Protein AF-A0A9E3PH48-F1 (afdb_monomer)

Structure (mmCIF, N/CA/C/O backbone):
data_AF-A0A9E3PH48-F1
#
_entry.id   AF-A0A9E3PH48-F1
#
loop_
_atom_site.group_PDB
_atom_site.id
_atom_site.type_symbol
_atom_site.label_atom_id
_atom_site.label_alt_id
_atom_site.label_comp_id
_atom_site.label_asym_id
_atom_site.label_entity_id
_atom_site.label_seq_id
_atom_site.pdbx_PDB_ins_code
_atom_site.Cartn_x
_atom_site.Cartn_y
_atom_site.Cartn_z
_atom_site.occupancy
_atom_site.B_iso_or_equiv
_atom_site.auth_seq_id
_atom_site.auth_comp_id
_atom_site.auth_asym_id
_atom_site.auth_atom_id
_atom_site.pdbx_PDB_model_num
ATOM 1 N N . MET A 1 1 ? -0.154 16.785 17.896 1.00 54.09 1 MET A N 1
ATOM 2 C CA . MET A 1 1 ? -1.283 17.399 17.158 1.00 54.09 1 MET A CA 1
ATOM 3 C C . MET A 1 1 ? -2.403 16.379 17.050 1.00 54.09 1 MET A C 1
ATOM 5 O O . MET A 1 1 ? -2.092 15.198 16.955 1.00 54.09 1 MET A O 1
ATOM 9 N N . ALA A 1 2 ? -3.663 16.812 17.093 1.00 78.12 2 ALA A N 1
ATOM 10 C CA . ALA A 1 2 ? -4.816 15.927 16.934 1.00 78.12 2 ALA A CA 1
ATOM 11 C C . ALA A 1 2 ? -5.242 15.865 15.459 1.00 78.12 2 ALA A C 1
ATOM 13 O O . ALA A 1 2 ? -5.341 16.900 14.800 1.00 78.12 2 ALA A O 1
ATOM 14 N N . LEU 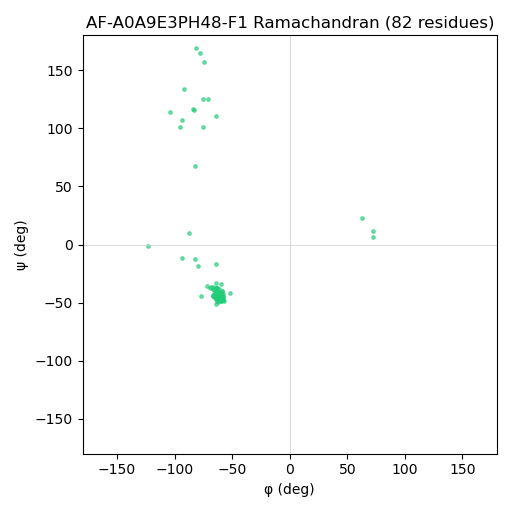A 1 3 ? -5.483 14.658 14.947 1.00 80.50 3 LEU A N 1
ATOM 15 C CA . LEU A 1 3 ? -6.106 14.451 13.642 1.00 80.50 3 LEU A CA 1
ATOM 16 C C . LEU A 1 3 ? -7.609 14.744 13.775 1.00 80.50 3 LEU A C 1
ATOM 18 O O . LEU A 1 3 ? -8.266 14.143 14.622 1.00 80.50 3 LEU A O 1
ATOM 22 N N . ASN A 1 4 ? -8.153 15.648 12.956 1.00 88.12 4 ASN A N 1
ATOM 23 C CA . ASN A 1 4 ? -9.595 15.903 12.904 1.00 88.12 4 ASN A CA 1
ATOM 24 C C . ASN A 1 4 ? -10.201 15.263 11.646 1.00 88.12 4 ASN A C 1
ATOM 26 O O . ASN A 1 4 ? -9.898 15.684 10.527 1.00 88.12 4 ASN A O 1
ATOM 30 N N . ILE A 1 5 ? -11.058 14.260 11.837 1.00 87.94 5 ILE A N 1
ATOM 31 C CA . ILE A 1 5 ? -11.784 13.578 10.764 1.00 87.94 5 ILE A CA 1
ATOM 32 C C . ILE A 1 5 ? -13.150 14.253 10.614 1.00 87.94 5 ILE A C 1
ATOM 34 O O . ILE A 1 5 ? -14.027 14.084 11.449 1.00 87.94 5 ILE A O 1
ATOM 38 N N . LYS A 1 6 ? -13.340 15.021 9.535 1.00 91.94 6 LYS A N 1
ATOM 39 C CA . LYS A 1 6 ? -14.601 15.749 9.287 1.00 91.94 6 LYS A CA 1
ATOM 40 C C . LYS A 1 6 ? -15.719 14.875 8.708 1.00 91.94 6 LYS A C 1
ATOM 42 O O . LYS A 1 6 ? -16.877 15.276 8.720 1.00 91.94 6 LYS A O 1
ATOM 47 N N . SER A 1 7 ? -15.370 13.716 8.153 1.00 96.31 7 SER A N 1
ATOM 48 C CA . SER A 1 7 ? -16.335 12.772 7.591 1.00 96.31 7 SER A CA 1
ATOM 49 C C . SER A 1 7 ? -16.904 11.886 8.695 1.00 96.31 7 SER A C 1
ATOM 51 O O . SER A 1 7 ? -16.173 11.092 9.288 1.00 96.31 7 SER A O 1
ATOM 53 N N . ALA A 1 8 ? -18.215 11.983 8.929 1.00 95.31 8 ALA A N 1
ATOM 54 C CA . ALA A 1 8 ? -18.913 11.160 9.917 1.00 95.31 8 ALA A CA 1
ATOM 55 C C . ALA A 1 8 ? -18.797 9.656 9.615 1.00 95.31 8 ALA A C 1
ATOM 57 O O . ALA A 1 8 ? -18.710 8.835 10.524 1.00 95.31 8 ALA A O 1
ATOM 58 N N . GLU A 1 9 ? -18.760 9.286 8.334 1.00 97.25 9 GLU A N 1
ATOM 59 C CA . GLU A 1 9 ? -18.555 7.900 7.917 1.00 97.25 9 GLU A CA 1
ATOM 60 C C . GLU A 1 9 ? -17.153 7.400 8.270 1.00 97.25 9 GLU A C 1
ATOM 62 O O . GLU A 1 9 ? -17.010 6.306 8.810 1.00 97.25 9 GLU A O 1
ATOM 67 N N . THR A 1 10 ? -16.123 8.208 8.015 1.00 95.69 10 THR A N 1
ATOM 68 C CA . THR A 1 10 ? -14.741 7.835 8.333 1.00 95.69 10 THR A CA 1
ATOM 69 C C . THR A 1 10 ? -14.532 7.731 9.842 1.00 95.69 10 THR A C 1
ATOM 71 O O . THR A 1 10 ? -13.851 6.819 10.304 1.00 95.69 10 THR A O 1
ATOM 74 N N . GLU A 1 11 ? -15.140 8.627 10.622 1.00 95.75 11 GLU A N 1
ATOM 75 C CA . GLU A 1 11 ? -15.095 8.545 12.081 1.00 95.75 11 GLU A CA 1
ATOM 76 C C . GLU A 1 11 ? -15.787 7.275 12.596 1.00 95.75 11 GLU A C 1
ATOM 78 O O . GLU A 1 11 ? -15.219 6.570 13.433 1.00 95.75 11 GLU A O 1
ATOM 83 N N . ARG A 1 12 ? -16.977 6.948 12.070 1.00 96.81 12 ARG A N 1
ATOM 84 C CA . ARG A 1 12 ? -17.688 5.706 12.403 1.00 96.81 12 ARG A CA 1
ATOM 85 C C . ARG A 1 12 ? -16.827 4.485 12.096 1.00 96.81 12 ARG A C 1
ATOM 87 O O . ARG A 1 12 ? -16.632 3.659 12.975 1.00 96.81 12 ARG A O 1
ATOM 94 N N . LEU A 1 13 ? -16.233 4.422 10.905 1.00 97.25 13 LEU A N 1
ATOM 95 C CA . LEU A 1 13 ? -15.366 3.312 10.514 1.00 97.25 13 LEU A CA 1
ATOM 96 C C . LEU A 1 13 ? -14.160 3.167 11.455 1.00 97.25 13 LEU A C 1
ATOM 98 O O . LEU A 1 13 ? -13.839 2.064 11.888 1.00 97.25 13 LEU A O 1
ATOM 102 N N . ALA A 1 14 ? -13.511 4.275 11.819 1.00 96.00 14 ALA A N 1
ATOM 103 C CA . ALA A 1 14 ? -12.384 4.246 12.747 1.00 96.00 14 ALA A CA 1
ATOM 104 C C . ALA A 1 14 ? -12.793 3.760 14.151 1.00 96.00 14 ALA A C 1
ATOM 106 O O . ALA A 1 14 ? -12.038 3.025 14.790 1.00 96.00 14 ALA A O 1
ATOM 107 N N . ARG A 1 15 ? -13.992 4.136 14.620 1.00 96.19 15 ARG A N 1
ATOM 108 C CA . ARG A 1 15 ? -14.572 3.642 15.881 1.00 96.19 15 ARG A CA 1
ATOM 109 C C . ARG A 1 15 ? -14.905 2.154 15.813 1.00 96.19 15 ARG A C 1
ATOM 111 O O . ARG A 1 15 ? -14.567 1.435 16.747 1.00 96.19 15 ARG A O 1
ATOM 118 N N . ASP A 1 16 ? -15.512 1.700 14.722 1.00 98.19 16 ASP A N 1
ATOM 119 C CA . ASP A 1 16 ? -15.892 0.298 14.533 1.00 98.19 16 ASP A CA 1
ATOM 120 C C . ASP A 1 16 ? -14.653 -0.604 14.510 1.00 98.19 16 ASP A C 1
ATOM 122 O O . ASP A 1 16 ? -14.603 -1.610 15.214 1.00 98.19 16 ASP A O 1
ATOM 126 N N . VAL A 1 17 ? -13.609 -0.209 13.773 1.00 97.50 17 VAL A N 1
ATOM 127 C CA . VAL A 1 17 ? -12.338 -0.948 13.743 1.00 97.50 17 VAL A CA 1
ATOM 128 C C . VAL A 1 17 ? -11.708 -0.996 15.133 1.00 97.50 17 VAL A C 1
ATOM 130 O O . VAL A 1 17 ? -11.335 -2.074 15.584 1.00 97.50 17 VAL A O 1
ATOM 133 N N . ALA A 1 18 ? -11.635 0.137 15.836 1.00 98.00 18 ALA A N 1
ATOM 134 C CA . ALA A 1 18 ? -11.105 0.189 17.198 1.00 98.00 18 ALA A CA 1
ATOM 135 C C . ALA A 1 18 ? -11.875 -0.733 18.162 1.00 98.00 18 ALA A C 1
ATOM 137 O O . ALA A 1 18 ? -11.264 -1.466 18.937 1.00 98.00 18 ALA A O 1
ATOM 138 N N . ALA A 1 19 ? -13.209 -0.751 18.080 1.00 98.12 19 ALA A N 1
ATOM 139 C CA . ALA A 1 19 ? -14.046 -1.631 18.891 1.00 98.12 19 ALA A CA 1
ATOM 14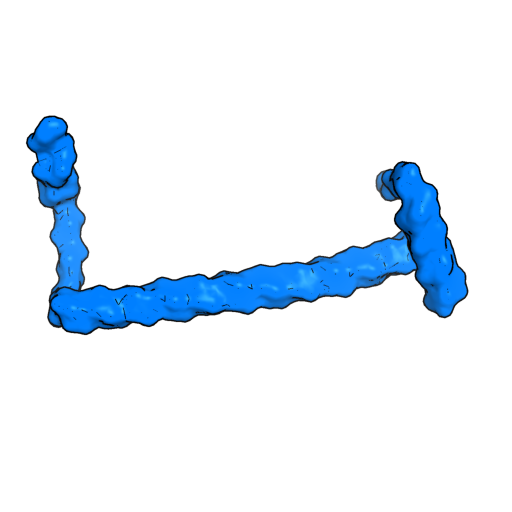0 C C . ALA A 1 19 ? -13.810 -3.119 18.581 1.00 98.12 19 ALA A C 1
ATOM 142 O O . ALA A 1 19 ? -13.767 -3.934 19.499 1.00 98.12 19 ALA A O 1
ATOM 143 N N . LEU A 1 20 ? -13.629 -3.470 17.304 1.00 98.25 20 LEU A N 1
ATOM 144 C CA . LEU A 1 20 ? -13.380 -4.847 16.873 1.00 98.25 20 LEU A CA 1
ATOM 145 C C . LEU A 1 20 ? -11.982 -5.350 17.254 1.00 98.25 20 LEU A C 1
ATOM 147 O O . LEU A 1 20 ? 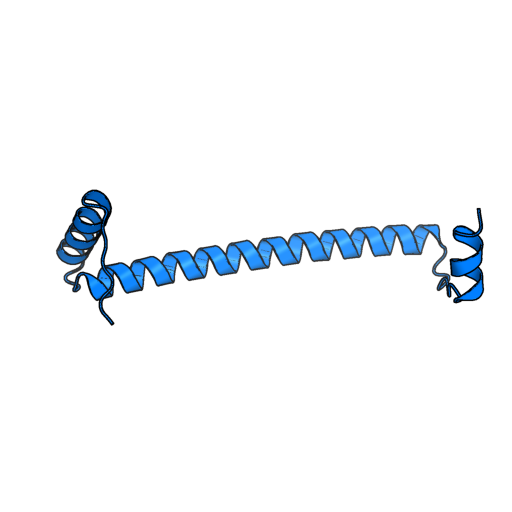-11.830 -6.527 17.573 1.00 98.25 20 LEU A O 1
ATOM 151 N N . THR A 1 21 ? -10.962 -4.490 17.217 1.00 96.50 21 THR A N 1
ATOM 152 C CA . THR A 1 21 ? -9.574 -4.884 17.511 1.00 96.50 21 THR A CA 1
ATOM 153 C C . THR A 1 21 ? -9.173 -4.673 18.969 1.00 96.50 21 THR A C 1
ATOM 155 O O . THR A 1 21 ? -8.117 -5.150 19.381 1.00 96.50 21 THR A O 1
ATOM 158 N N . GLY A 1 22 ? -9.989 -3.962 19.753 1.00 98.00 22 GLY A N 1
ATOM 159 C CA . GLY A 1 22 ? -9.642 -3.529 21.107 1.00 98.00 22 GLY A CA 1
ATOM 160 C C . GLY A 1 22 ? -8.595 -2.409 21.148 1.00 98.00 22 GLY A C 1
ATOM 161 O O . GLY A 1 22 ? -8.053 -2.116 22.212 1.00 98.00 22 GLY A O 1
ATOM 162 N N . ASP A 1 23 ? -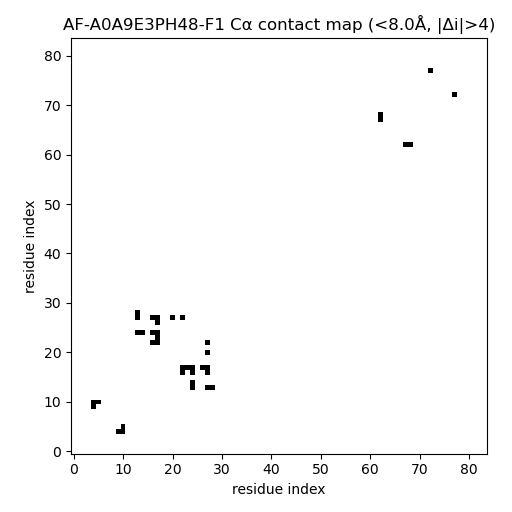8.292 -1.786 20.007 1.00 97.25 23 ASP A N 1
ATOM 163 C CA . ASP A 1 23 ? -7.365 -0.661 19.924 1.00 97.25 23 ASP A CA 1
ATOM 164 C C . ASP A 1 23 ? -8.038 0.669 20.297 1.00 97.25 23 ASP A C 1
ATOM 166 O O . ASP A 1 23 ? -9.259 0.806 20.363 1.00 97.25 23 ASP A O 1
ATOM 170 N N . THR A 1 24 ? -7.226 1.714 20.473 1.00 96.62 24 THR A N 1
ATOM 171 C CA . THR A 1 24 ? -7.741 3.090 20.419 1.00 96.62 24 THR A CA 1
ATOM 172 C C . THR A 1 24 ? -8.035 3.486 18.970 1.00 96.62 24 THR A C 1
ATOM 174 O O . THR A 1 24 ? -7.412 2.969 18.044 1.00 96.62 24 THR A O 1
ATOM 177 N N . ILE A 1 25 ? -8.917 4.469 18.756 1.00 94.88 25 ILE A N 1
ATOM 178 C CA . ILE A 1 25 ? -9.192 5.031 17.416 1.00 94.88 25 ILE A CA 1
ATOM 179 C C . ILE A 1 25 ? -7.889 5.452 16.719 1.00 94.88 25 ILE A C 1
ATOM 181 O O . ILE A 1 25 ? -7.697 5.191 15.535 1.00 94.88 25 ILE A O 1
ATOM 185 N N . THR A 1 26 ? -6.966 6.066 17.463 1.00 94.88 26 THR A N 1
ATOM 186 C CA . THR A 1 26 ? -5.664 6.487 16.938 1.00 94.88 26 THR A CA 1
ATOM 187 C C . THR A 1 26 ? -4.836 5.302 16.450 1.00 94.88 26 THR A C 1
ATOM 189 O O . THR A 1 26 ? -4.286 5.364 15.352 1.00 94.88 26 THR A O 1
ATOM 192 N N . GLU A 1 27 ? -4.758 4.219 17.227 1.00 96.25 27 GLU A N 1
ATOM 193 C CA . GLU A 1 27 ? -4.002 3.028 16.825 1.00 96.25 27 GLU A CA 1
ATOM 194 C C . GLU A 1 27 ? -4.668 2.287 15.662 1.00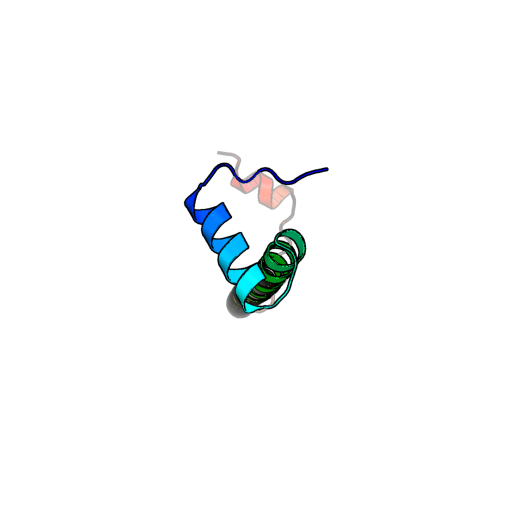 96.25 27 GLU A C 1
ATOM 196 O O . GLU A 1 27 ? -3.967 1.865 14.743 1.00 96.25 27 GLU A O 1
ATOM 201 N N . ALA A 1 28 ? -6.001 2.212 15.631 1.00 96.44 28 ALA A N 1
ATOM 202 C CA . ALA A 1 28 ? -6.740 1.662 14.496 1.00 96.44 28 ALA A CA 1
ATOM 203 C C . ALA A 1 28 ? -6.423 2.426 13.196 1.00 96.44 28 ALA A C 1
ATOM 205 O O . ALA A 1 28 ? -6.065 1.821 12.183 1.00 96.44 28 ALA A O 1
ATOM 206 N N . VAL A 1 29 ? -6.465 3.764 13.240 1.00 95.38 29 VAL A N 1
ATOM 207 C CA . VAL A 1 29 ? -6.111 4.618 12.095 1.00 95.38 29 VAL A CA 1
ATOM 208 C C . VAL A 1 29 ? -4.640 4.448 11.717 1.00 95.38 29 VAL A C 1
ATOM 210 O O . VAL A 1 29 ? -4.325 4.279 10.540 1.00 95.38 29 VAL A O 1
ATOM 213 N N . ARG A 1 30 ? -3.725 4.453 12.693 1.00 95.88 30 ARG A N 1
ATOM 214 C CA . ARG A 1 30 ? -2.285 4.292 12.450 1.00 95.88 30 ARG A CA 1
ATOM 215 C C . ARG A 1 30 ? -1.972 2.963 11.762 1.00 95.88 30 ARG A C 1
ATOM 217 O O . ARG A 1 30 ? -1.247 2.962 10.770 1.00 95.88 30 ARG A O 1
ATOM 224 N N . LYS A 1 31 ? -2.516 1.849 12.260 1.00 96.75 31 LYS A N 1
ATOM 225 C CA . LYS A 1 31 ? -2.322 0.518 11.665 1.00 96.75 31 LYS A CA 1
ATOM 226 C C . LYS A 1 31 ? -2.901 0.451 10.251 1.00 96.75 31 LYS A C 1
ATOM 228 O O . LYS A 1 31 ? -2.212 -0.012 9.350 1.00 96.75 31 LYS A O 1
ATOM 233 N N . GLY A 1 32 ? -4.107 0.984 10.034 1.00 96.31 32 GLY A N 1
ATOM 234 C CA . GLY A 1 32 ? -4.711 1.049 8.699 1.00 96.31 32 GLY A CA 1
ATOM 235 C C . GLY A 1 32 ? -3.865 1.841 7.694 1.00 96.31 32 GLY A C 1
ATOM 236 O O . GLY A 1 32 ? -3.648 1.388 6.573 1.00 96.31 32 GLY A O 1
ATOM 237 N N . LEU A 1 33 ? -3.314 2.987 8.108 1.00 96.69 33 LEU A N 1
ATOM 238 C CA . LEU A 1 33 ? -2.421 3.787 7.263 1.00 96.69 33 LEU A CA 1
ATOM 239 C C . LEU A 1 33 ? -1.095 3.079 6.965 1.00 96.69 33 LEU A C 1
ATOM 241 O O . LEU A 1 33 ? -0.584 3.216 5.857 1.00 96.69 33 LEU A O 1
ATOM 245 N N . LEU A 1 34 ? -0.540 2.329 7.922 1.00 97.94 34 LEU A N 1
ATOM 246 C CA . LEU A 1 34 ? 0.679 1.544 7.701 1.00 97.94 34 LEU A CA 1
ATOM 247 C C . LEU A 1 34 ? 0.464 0.453 6.648 1.00 97.94 34 LEU A C 1
ATOM 249 O O . LEU A 1 34 ? 1.286 0.333 5.744 1.00 97.94 34 LEU A O 1
ATOM 253 N N . LEU A 1 35 ? -0.658 -0.271 6.716 1.00 97.38 35 LEU A N 1
ATOM 254 C CA . LEU A 1 35 ? -1.006 -1.296 5.726 1.00 97.38 35 LEU A CA 1
ATOM 255 C C . LEU A 1 35 ? -1.124 -0.699 4.316 1.00 97.38 35 LEU A C 1
ATOM 257 O O . LEU A 1 35 ? -0.501 -1.188 3.377 1.00 97.38 35 LEU A O 1
ATOM 261 N N . LEU A 1 36 ? -1.854 0.414 4.181 1.00 97.62 36 LEU A N 1
ATOM 262 C CA . LEU A 1 36 ? -2.000 1.112 2.898 1.00 97.62 36 LEU A CA 1
ATOM 263 C C . LEU A 1 36 ? -0.670 1.677 2.382 1.00 97.62 36 LEU A C 1
ATOM 265 O O . LEU A 1 36 ? -0.420 1.681 1.179 1.00 97.62 36 LEU A O 1
ATOM 269 N N . GLN A 1 37 ? 0.188 2.175 3.276 1.00 98.06 37 GLN A N 1
ATOM 270 C CA . GLN A 1 37 ? 1.504 2.689 2.905 1.00 98.06 37 GLN A CA 1
ATOM 271 C C . GLN A 1 37 ? 2.406 1.579 2.358 1.00 98.06 37 GLN A C 1
ATOM 273 O O . GLN A 1 37 ? 3.117 1.810 1.378 1.00 98.06 37 GLN A O 1
ATOM 278 N N . GLU A 1 38 ? 2.398 0.408 2.991 1.00 97.69 38 GLU A N 1
ATOM 279 C CA . GLU A 1 38 ? 3.171 -0.750 2.549 1.00 97.69 38 GLU A CA 1
ATOM 280 C C . GLU A 1 38 ? 2.713 -1.214 1.162 1.00 97.69 38 GLU A C 1
ATOM 282 O O . GLU A 1 38 ? 3.530 -1.295 0.244 1.00 97.69 38 GLU A O 1
ATOM 287 N N . GLU A 1 39 ? 1.402 -1.381 0.968 1.00 97.69 39 GLU A N 1
ATOM 288 C CA . GLU A 1 39 ? 0.820 -1.747 -0.326 1.00 97.69 39 GLU A CA 1
ATOM 289 C C . GLU A 1 39 ? 1.172 -0.726 -1.421 1.00 97.69 39 GLU A C 1
ATOM 291 O O . GLU A 1 39 ? 1.648 -1.089 -2.503 1.00 97.69 39 GLU A O 1
ATOM 296 N N . ALA A 1 40 ? 1.017 0.569 -1.128 1.00 97.88 40 ALA A N 1
ATOM 297 C CA . ALA A 1 40 ? 1.339 1.638 -2.066 1.00 97.88 40 ALA A CA 1
ATOM 298 C C . ALA A 1 40 ? 2.835 1.678 -2.419 1.00 97.88 40 ALA A C 1
ATOM 300 O O . ALA A 1 40 ? 3.192 1.943 -3.573 1.00 97.88 40 ALA A O 1
ATOM 301 N N . ARG A 1 41 ? 3.724 1.409 -1.452 1.00 97.38 41 ARG A N 1
ATOM 302 C CA . ARG A 1 41 ? 5.169 1.324 -1.697 1.00 97.38 41 ARG A CA 1
ATOM 303 C C . ARG A 1 41 ? 5.486 0.160 -2.632 1.00 97.38 41 ARG A C 1
ATOM 305 O O . ARG A 1 41 ? 6.140 0.389 -3.648 1.00 97.38 41 ARG A O 1
ATOM 312 N N . SER A 1 42 ? 4.986 -1.040 -2.343 1.00 96.81 42 SER A N 1
ATOM 313 C CA . SER A 1 42 ? 5.233 -2.220 -3.180 1.00 96.81 42 SER A CA 1
ATOM 314 C C . SER A 1 42 ? 4.688 -2.045 -4.599 1.00 96.81 42 SER A C 1
ATOM 316 O O . SER A 1 42 ? 5.375 -2.363 -5.571 1.00 96.81 42 SER A O 1
ATOM 318 N N . ALA A 1 43 ? 3.489 -1.473 -4.749 1.00 97.06 43 ALA A N 1
ATOM 319 C CA . ALA A 1 43 ? 2.912 -1.184 -6.061 1.00 97.06 43 ALA A CA 1
ATOM 320 C C . ALA A 1 43 ? 3.777 -0.202 -6.8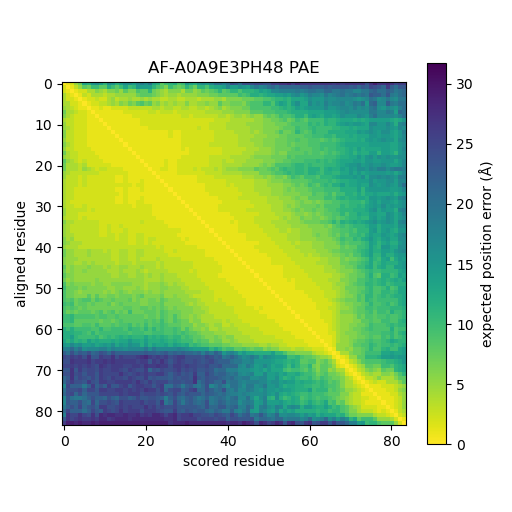69 1.00 97.06 43 ALA A C 1
ATOM 322 O O . ALA A 1 43 ? 4.019 -0.413 -8.062 1.00 97.06 43 ALA A O 1
ATOM 323 N N . ARG A 1 44 ? 4.286 0.848 -6.212 1.00 96.56 44 ARG A N 1
ATOM 324 C CA . ARG A 1 44 ? 5.160 1.845 -6.838 1.00 96.56 44 ARG A CA 1
ATOM 325 C C . ARG A 1 44 ? 6.507 1.254 -7.249 1.00 96.56 44 ARG A C 1
ATOM 327 O O . ARG A 1 44 ? 6.979 1.541 -8.346 1.00 96.56 44 ARG A O 1
ATOM 334 N N . GLU A 1 45 ? 7.123 0.435 -6.403 1.00 97.25 45 GLU A N 1
ATOM 335 C CA . GLU A 1 45 ? 8.385 -0.251 -6.713 1.00 97.25 45 GLU A CA 1
ATOM 336 C C . GLU A 1 45 ? 8.226 -1.203 -7.903 1.00 97.25 45 GLU A C 1
ATOM 338 O O . GLU A 1 45 ? 9.027 -1.159 -8.837 1.00 97.25 45 GLU A O 1
ATOM 343 N N . ALA A 1 46 ? 7.141 -1.982 -7.941 1.00 97.38 46 ALA A N 1
ATOM 344 C CA . ALA A 1 46 ? 6.831 -2.849 -9.074 1.00 97.38 46 ALA A CA 1
ATOM 345 C C . ALA A 1 46 ? 6.619 -2.057 -10.376 1.00 97.38 46 ALA A C 1
ATOM 347 O O . ALA A 1 46 ? 7.035 -2.487 -11.452 1.00 97.38 46 ALA A O 1
ATOM 348 N N . GLU A 1 47 ? 5.983 -0.885 -10.309 1.00 97.75 47 GLU A N 1
ATOM 349 C CA . GLU A 1 47 ? 5.833 -0.010 -11.471 1.00 97.75 47 GLU A CA 1
ATOM 350 C C . GLU A 1 47 ? 7.177 0.536 -11.966 1.00 97.75 47 GLU A C 1
ATOM 352 O O . GLU A 1 47 ? 7.429 0.529 -13.174 1.00 97.75 47 GLU A O 1
ATOM 357 N N . ILE A 1 48 ? 8.042 0.978 -11.049 1.00 97.44 48 ILE A N 1
ATOM 358 C CA . ILE A 1 48 ? 9.395 1.438 -11.377 1.00 97.44 48 ILE A CA 1
ATOM 359 C C . ILE A 1 48 ? 10.172 0.313 -12.056 1.00 97.44 48 ILE A C 1
ATOM 361 O O . ILE A 1 48 ? 10.741 0.539 -13.123 1.00 97.44 48 ILE A O 1
ATOM 365 N N . GLU A 1 49 ? 10.142 -0.898 -11.502 1.00 97.75 49 GLU A N 1
ATOM 366 C CA . GLU A 1 49 ? 10.861 -2.035 -12.076 1.00 97.75 49 GLU A CA 1
ATOM 367 C C . GLU A 1 49 ? 10.353 -2.375 -13.483 1.00 97.75 49 GLU A C 1
ATOM 369 O O . GLU A 1 49 ? 11.151 -2.540 -14.407 1.00 97.75 49 GLU A O 1
ATOM 374 N N . ARG A 1 50 ? 9.029 -2.361 -13.700 1.00 97.56 50 ARG A N 1
ATOM 375 C CA . ARG A 1 50 ? 8.441 -2.533 -15.041 1.00 97.56 50 ARG A CA 1
ATOM 376 C C . ARG A 1 50 ? 8.938 -1.480 -16.032 1.00 97.56 50 ARG A C 1
ATOM 378 O O . ARG A 1 50 ? 9.296 -1.821 -17.160 1.00 97.56 50 ARG A O 1
ATOM 385 N N . LYS A 1 51 ? 8.977 -0.205 -15.631 1.00 97.19 51 LYS A N 1
ATOM 386 C CA . LYS A 1 51 ? 9.469 0.888 -16.490 1.00 97.19 51 LYS A CA 1
ATOM 387 C C . LYS A 1 51 ? 10.958 0.741 -16.786 1.00 97.19 51 LYS A C 1
ATOM 389 O O . LYS A 1 51 ? 11.367 0.913 -17.932 1.00 97.19 51 LYS A O 1
ATOM 394 N N . MET A 1 52 ? 11.757 0.393 -15.782 1.00 97.62 52 MET A N 1
ATOM 395 C CA . MET A 1 52 ? 13.190 0.164 -15.948 1.00 97.62 52 MET A CA 1
ATOM 396 C C . MET A 1 52 ? 13.468 -1.015 -16.878 1.00 97.62 52 MET A C 1
ATOM 398 O O . MET A 1 52 ? 14.347 -0.908 -17.732 1.00 97.62 52 MET A O 1
ATOM 402 N N . GLN A 1 53 ? 12.690 -2.095 -16.785 1.00 97.12 53 GLN A N 1
ATOM 403 C CA . GLN A 1 53 ? 12.798 -3.207 -17.722 1.00 97.12 53 GLN A CA 1
ATOM 404 C C . GLN A 1 53 ? 12.467 -2.774 -19.153 1.00 97.12 53 GLN A C 1
ATOM 406 O O . GLN A 1 53 ? 13.259 -3.022 -20.057 1.00 97.12 53 GLN A O 1
ATOM 411 N N . ALA A 1 54 ? 11.375 -2.032 -19.354 1.00 96.50 54 ALA A N 1
ATOM 412 C CA . ALA A 1 54 ? 11.027 -1.508 -20.673 1.00 96.50 54 ALA A CA 1
ATOM 413 C C . ALA A 1 54 ? 12.129 -0.598 -21.252 1.00 96.50 54 ALA A C 1
ATOM 415 O O . ALA A 1 54 ? 12.452 -0.685 -22.438 1.00 96.50 54 ALA A O 1
ATOM 416 N N . ILE A 1 55 ? 12.752 0.246 -20.420 1.00 96.12 55 ILE A N 1
ATOM 417 C CA . ILE A 1 55 ? 13.893 1.080 -20.826 1.00 96.12 55 ILE A CA 1
ATOM 418 C C . ILE A 1 55 ? 15.076 0.207 -21.250 1.00 96.12 55 ILE A C 1
ATOM 420 O O . ILE A 1 55 ? 15.666 0.464 -22.301 1.00 96.12 55 ILE A O 1
ATOM 424 N N . ARG A 1 56 ? 15.419 -0.828 -20.472 1.00 95.31 56 ARG A N 1
ATOM 425 C CA . ARG A 1 56 ? 16.505 -1.763 -20.809 1.00 95.31 56 ARG A CA 1
ATOM 426 C C . ARG A 1 56 ? 16.251 -2.456 -22.148 1.00 95.31 56 ARG A C 1
ATOM 428 O O . ARG A 1 56 ? 17.150 -2.472 -22.990 1.00 95.31 56 ARG A O 1
ATOM 435 N N . ASP A 1 57 ? 15.029 -2.921 -22.391 1.00 95.88 57 ASP A N 1
ATOM 436 C CA . ASP A 1 57 ? 14.650 -3.580 -23.646 1.00 95.88 57 ASP A CA 1
ATOM 437 C C . ASP A 1 57 ? 14.753 -2.621 -24.845 1.00 95.88 57 ASP A C 1
ATOM 439 O O . ASP A 1 57 ? 15.243 -2.984 -25.920 1.00 95.88 57 ASP A O 1
ATOM 443 N N . ILE A 1 58 ? 14.326 -1.364 -24.670 1.00 94.25 58 ILE A N 1
ATOM 444 C CA . ILE A 1 58 ? 14.471 -0.314 -25.689 1.00 94.25 58 ILE A CA 1
ATOM 445 C C . ILE A 1 58 ? 15.952 -0.049 -25.967 1.00 94.25 58 ILE A C 1
ATOM 447 O O . ILE A 1 58 ? 16.360 -0.040 -27.129 1.00 94.25 58 ILE A O 1
ATOM 451 N N . GLN A 1 59 ? 16.765 0.130 -24.925 1.00 90.56 59 GLN A N 1
ATOM 452 C CA . GLN A 1 59 ? 18.201 0.367 -25.064 1.00 90.56 59 GLN A CA 1
ATOM 453 C C . GLN A 1 59 ? 18.900 -0.792 -25.778 1.00 90.56 59 GLN A C 1
ATOM 455 O O . GLN A 1 59 ? 19.758 -0.560 -26.628 1.00 90.56 59 GLN A O 1
ATOM 460 N N . GLU A 1 60 ? 18.529 -2.038 -25.478 1.00 91.25 60 GLU A N 1
ATOM 461 C CA . GLU A 1 60 ? 19.078 -3.211 -26.154 1.00 91.25 60 GLU A CA 1
ATOM 462 C C . GLU A 1 60 ? 18.702 -3.242 -27.639 1.00 91.25 60 GLU A C 1
ATOM 464 O O . GLU A 1 60 ? 19.571 -3.434 -28.495 1.00 91.25 60 GLU A O 1
ATOM 469 N N . ARG A 1 61 ? 17.428 -2.992 -27.967 1.00 90.62 61 ARG A N 1
ATOM 470 C CA . ARG A 1 61 ? 16.957 -2.908 -29.358 1.00 90.62 61 ARG A CA 1
ATOM 471 C C . ARG A 1 61 ? 17.677 -1.811 -30.137 1.00 90.62 61 ARG A C 1
ATOM 473 O O . ARG A 1 61 ? 18.081 -2.042 -31.275 1.00 90.62 61 ARG A O 1
ATOM 480 N N . VAL A 1 62 ? 17.845 -0.635 -29.536 1.00 89.81 62 VAL A N 1
ATOM 481 C CA . VAL A 1 62 ? 18.568 0.492 -30.141 1.00 89.81 62 VAL A CA 1
ATOM 482 C C . VAL A 1 62 ? 20.039 0.133 -30.346 1.00 89.81 62 VAL A C 1
ATOM 484 O O . VAL A 1 62 ? 20.548 0.298 -31.452 1.00 89.81 62 VAL A O 1
ATOM 487 N N . ARG A 1 63 ? 20.705 -0.450 -29.339 1.00 86.38 63 ARG A N 1
ATOM 488 C CA . ARG A 1 63 ? 22.104 -0.898 -29.438 1.00 86.38 63 ARG A CA 1
ATOM 489 C C . ARG A 1 63 ? 22.307 -1.910 -30.566 1.00 86.38 63 ARG A C 1
ATOM 491 O O . ARG A 1 63 ? 23.266 -1.776 -31.320 1.00 86.38 63 ARG A O 1
ATOM 498 N N . LYS A 1 64 ? 21.404 -2.889 -30.699 1.00 87.94 64 LYS A N 1
ATOM 499 C CA . LYS A 1 64 ? 21.417 -3.878 -31.791 1.00 87.94 64 LYS A CA 1
ATOM 500 C C . LYS A 1 64 ? 21.276 -3.212 -33.163 1.00 87.94 64 LYS A C 1
ATOM 502 O O . LYS A 1 64 ? 22.015 -3.560 -34.074 1.00 87.94 64 LYS A O 1
ATOM 507 N N . LYS A 1 65 ? 20.369 -2.238 -33.306 1.00 86.81 65 LYS A N 1
ATOM 508 C CA . LYS A 1 65 ? 20.168 -1.504 -34.570 1.00 86.81 65 LYS A CA 1
ATOM 509 C C . LYS A 1 65 ? 21.348 -0.606 -34.947 1.00 86.81 65 LYS A C 1
ATOM 511 O O . LYS A 1 65 ? 21.662 -0.503 -36.123 1.00 86.81 65 LYS A O 1
ATOM 516 N N . LEU A 1 66 ? 21.994 0.020 -33.965 1.00 84.19 66 LEU A N 1
ATOM 517 C CA . LEU A 1 66 ? 23.138 0.918 -34.167 1.00 84.19 66 LEU A CA 1
ATOM 518 C C . LEU A 1 66 ? 24.493 0.185 -34.187 1.00 84.19 66 LEU A C 1
ATOM 520 O O . LEU A 1 66 ? 25.540 0.823 -34.111 1.00 84.19 66 LEU A O 1
ATOM 524 N N . GLY A 1 67 ? 24.502 -1.153 -34.226 1.00 79.62 67 GLY A N 1
ATOM 525 C CA . GLY A 1 67 ? 25.735 -1.946 -34.305 1.00 79.62 67 GLY A CA 1
ATOM 526 C C . GLY A 1 67 ? 26.671 -1.797 -33.099 1.00 79.62 67 GLY A C 1
ATOM 527 O O . GLY A 1 67 ? 27.869 -2.023 -33.221 1.00 79.62 67 GLY A O 1
ATOM 528 N N . GLY A 1 68 ? 26.155 -1.386 -31.935 1.00 68.00 68 GLY A N 1
ATOM 529 C CA . GLY A 1 68 ? 26.967 -1.148 -30.736 1.00 68.00 68 GLY A CA 1
ATOM 530 C C . GLY A 1 68 ? 27.848 0.106 -30.790 1.00 68.00 68 GLY A C 1
ATOM 531 O O . GLY A 1 68 ? 28.632 0.326 -29.866 1.00 68.00 68 GLY A O 1
ATOM 532 N N . GLN A 1 69 ? 27.715 0.942 -31.824 1.00 68.25 69 GLN A N 1
ATOM 533 C CA . GLN A 1 69 ? 28.480 2.176 -31.937 1.00 68.25 69 GLN A CA 1
ATOM 534 C C . GLN A 1 69 ? 27.977 3.189 -30.903 1.00 68.25 69 GLN A C 1
ATOM 536 O O . GLN A 1 69 ? 26.785 3.493 -30.816 1.00 68.25 69 GLN A O 1
ATOM 541 N N . LYS A 1 70 ? 28.888 3.699 -30.072 1.00 65.25 70 LYS A N 1
ATOM 542 C CA . LYS A 1 70 ? 28.569 4.753 -29.110 1.00 65.25 70 LYS A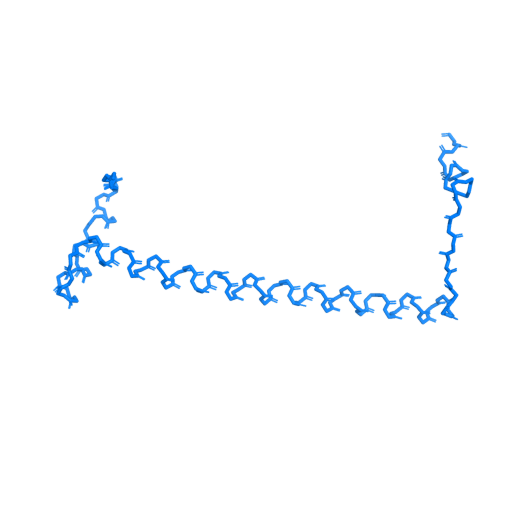 CA 1
ATOM 543 C C . LYS A 1 70 ? 28.447 6.058 -29.893 1.00 65.25 70 LYS A C 1
ATOM 545 O O . LYS A 1 70 ? 29.460 6.629 -30.281 1.00 65.25 70 LYS A O 1
ATOM 550 N N . LEU A 1 71 ? 27.217 6.491 -30.161 1.00 68.50 71 LEU A N 1
ATOM 551 C CA . LEU A 1 71 ? 26.969 7.796 -30.767 1.00 68.50 71 LEU A CA 1
ATOM 552 C C . LEU A 1 71 ? 27.437 8.871 -29.780 1.00 68.50 71 LEU A C 1
ATOM 554 O O . LEU A 1 71 ? 26.866 9.023 -28.700 1.00 68.50 71 LEU A O 1
ATOM 558 N N . VAL A 1 72 ? 28.518 9.563 -30.126 1.00 72.75 72 VAL A N 1
ATOM 559 C CA . VAL A 1 72 ? 28.958 10.774 -29.436 1.00 72.75 72 VAL A CA 1
ATOM 560 C C . VAL A 1 72 ? 28.371 11.926 -30.234 1.00 72.75 72 VAL A C 1
ATOM 562 O O . VAL A 1 72 ? 28.868 12.226 -31.310 1.00 72.75 72 VAL A O 1
ATOM 565 N N . ILE A 1 73 ? 27.279 12.506 -29.742 1.00 76.75 73 ILE A N 1
ATOM 566 C CA . ILE A 1 73 ? 26.718 13.731 -30.316 1.00 76.75 73 ILE A CA 1
ATOM 567 C C . ILE A 1 73 ? 27.508 14.884 -29.706 1.00 76.75 73 ILE A C 1
ATOM 569 O O . ILE A 1 73 ? 27.505 15.052 -28.482 1.00 76.75 73 ILE A O 1
ATOM 573 N N . THR A 1 74 ? 28.238 15.622 -30.5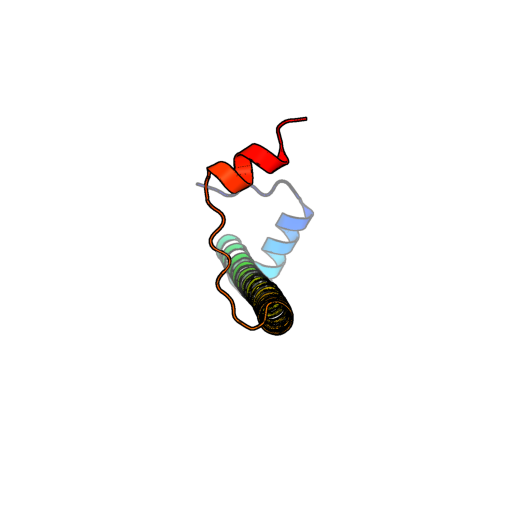38 1.00 83.88 74 THR A N 1
ATOM 574 C CA . THR A 1 74 ? 28.931 16.835 -30.099 1.00 83.88 74 THR A CA 1
ATOM 575 C C . THR A 1 74 ? 27.940 17.993 -29.978 1.00 83.88 74 THR A C 1
ATOM 577 O O . THR A 1 74 ? 26.808 17.918 -30.457 1.00 83.88 74 THR A O 1
ATOM 580 N N . LYS A 1 75 ? 28.343 19.074 -29.301 1.00 79.62 75 LYS A N 1
ATOM 581 C CA . LYS A 1 75 ? 27.514 20.283 -29.210 1.00 79.62 75 LYS A CA 1
ATOM 582 C C . LYS A 1 75 ? 27.218 20.856 -30.603 1.00 79.62 75 LYS A C 1
ATOM 584 O O . LYS A 1 75 ? 26.079 21.220 -30.862 1.00 79.62 75 LYS A O 1
ATOM 589 N N . ASP A 1 76 ? 28.211 20.842 -31.486 1.00 81.25 76 ASP A N 1
ATOM 590 C CA . ASP A 1 76 ? 28.089 21.354 -32.852 1.00 81.25 76 ASP A CA 1
ATOM 591 C C . ASP A 1 76 ? 27.093 20.518 -33.680 1.00 81.25 76 ASP A C 1
ATOM 593 O O . ASP A 1 76 ? 26.268 21.079 -34.396 1.00 81.25 76 ASP A O 1
ATOM 597 N N . ASP A 1 77 ? 27.085 19.186 -33.513 1.00 81.69 77 ASP A N 1
ATOM 598 C CA . ASP A 1 77 ? 26.094 18.302 -34.156 1.00 81.69 77 ASP A CA 1
ATOM 599 C C . ASP A 1 77 ? 24.658 18.577 -33.675 1.00 81.69 77 ASP A C 1
ATOM 601 O O . ASP A 1 77 ? 23.697 18.384 -34.419 1.00 81.69 77 ASP A O 1
ATOM 605 N N . PHE A 1 78 ? 24.499 18.976 -32.408 1.00 79.12 78 PHE A N 1
ATOM 606 C CA . PHE A 1 78 ? 23.197 19.289 -31.822 1.00 79.12 78 PHE A CA 1
ATOM 607 C C . PHE A 1 78 ? 22.686 20.658 -32.273 1.00 79.12 78 PHE A C 1
ATOM 609 O O . PHE A 1 78 ? 21.516 20.771 -32.629 1.00 79.12 78 PHE A O 1
ATOM 616 N N . ASP A 1 79 ? 23.552 21.675 -32.277 1.00 86.62 79 ASP A N 1
ATOM 617 C CA . ASP A 1 79 ? 23.199 23.036 -32.689 1.00 86.62 79 ASP A CA 1
ATOM 618 C C . ASP A 1 79 ? 22.777 23.056 -34.184 1.00 86.62 79 ASP A C 1
ATOM 620 O O . ASP A 1 79 ? 21.758 23.651 -34.529 1.00 86.62 79 ASP A O 1
ATOM 624 N N . ALA A 1 80 ? 23.432 22.264 -35.047 1.00 85.50 80 ALA A N 1
ATOM 625 C CA . ALA A 1 80 ? 23.087 22.130 -36.471 1.00 85.50 80 ALA A CA 1
ATOM 626 C C . ALA A 1 80 ? 21.697 21.516 -36.768 1.00 85.50 80 ALA A C 1
ATOM 628 O O . ALA A 1 80 ? 21.211 21.622 -37.892 1.00 85.50 80 ALA A O 1
ATOM 629 N N . LEU A 1 81 ? 21.052 20.855 -35.797 1.00 82.69 81 LEU A N 1
ATOM 630 C CA . LEU A 1 81 ? 19.704 20.284 -35.959 1.00 82.69 81 LEU A CA 1
ATOM 631 C C . LEU A 1 81 ? 18.578 21.309 -35.754 1.00 82.69 81 LEU A C 1
ATOM 633 O O . LEU A 1 81 ? 17.425 20.993 -36.043 1.00 82.69 81 LEU A O 1
ATOM 637 N N . TRP A 1 82 ? 18.899 22.493 -35.224 1.00 77.81 82 TRP A N 1
ATOM 638 C CA . TRP A 1 82 ? 17.926 23.520 -34.836 1.00 77.81 82 TRP A CA 1
ATOM 639 C C . TRP A 1 82 ? 18.155 24.876 -35.513 1.00 77.81 82 TRP A C 1
ATOM 641 O O . TRP A 1 82 ? 17.364 25.789 -35.289 1.00 77.81 82 TRP A O 1
ATOM 651 N N . ASP A 1 83 ? 19.188 25.000 -36.347 1.00 62.31 83 ASP A N 1
ATOM 652 C CA . ASP A 1 83 ? 19.414 26.165 -37.207 1.00 62.31 83 ASP A CA 1
ATOM 653 C C . ASP A 1 83 ? 18.567 26.064 -38.501 1.00 62.31 83 ASP A C 1
ATOM 655 O O . ASP A 1 83 ? 19.097 25.904 -39.602 1.00 62.31 83 ASP A O 1
ATOM 659 N N . GLU A 1 84 ? 17.238 26.159 -38.351 1.00 55.81 84 GLU A N 1
ATOM 660 C CA . GLU A 1 84 ? 16.268 26.573 -39.391 1.00 55.81 84 GLU A CA 1
ATOM 661 C C . GLU A 1 84 ? 15.339 27.677 -38.860 1.00 55.81 84 GLU A C 1
ATOM 663 O O . GLU A 1 84 ? 14.702 27.477 -37.798 1.00 55.81 84 GLU A O 1
#

Radius of gyration: 26.26 Å; Cα contacts (8 Å, |Δi|>4): 20; chains: 1; bounding box: 48×32×60 Å

Mean predicted aligned error: 8.68 Å

Solvent-accessible surface area (backbone atoms only — not comparable to full-atom values): 4975 Å² total; per-residue (Å²): 137,84,88,82,73,86,47,68,66,60,47,48,52,32,48,52,48,6,67,74,71,74,44,52,48,68,53,36,48,51,54,52,51,50,54,53,48,52,53,52,48,53,54,49,51,54,50,50,50,52,52,51,49,54,50,52,52,49,52,50,54,50,37,66,74,54,72,67,61,81,83,78,79,50,71,68,65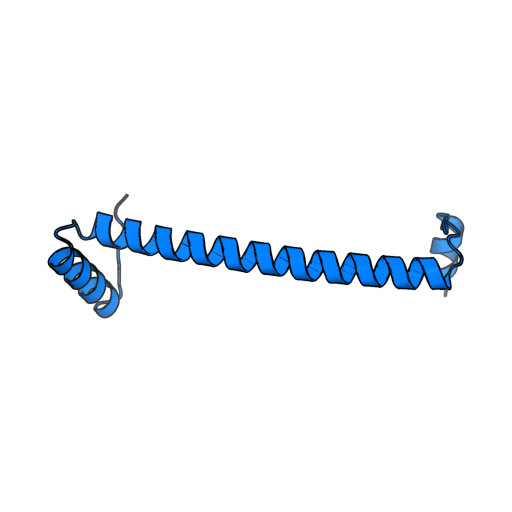,54,54,66,76,65,78,122

Sequence (84 aa):
MALNIKSAETERLARDVAALTGDTITEAVRKGLLLLQEEARSAREAEIERKMQAIRDIQERVRKKLGGQKLVITKDDFDALWDE

pLDDT: mean 90.23, std 10.5, range [54.09, 98.25]

Secondary structure (DSSP, 8-state):
-------HHHHHHHHHHHHHHT--HHHHHHHHHHHHHHHHHHHHHHHHHHHHHHHHHHHHHHHHHTTT------HHHHHTTT--

Foldseek 3Di:
DDDDDPDPVVQVVLVVQCVVVVHDSVVSVVVVVVVVVVVVVVVVVVVVVVVVVVVVVVVVVVCVVVVVDDDDQDPVNVVVVPPD